Protein AF-A0A150T1Z5-F1 (afdb_monomer_lite)

Structure (mmCIF, N/CA/C/O backbone):
data_AF-A0A150T1Z5-F1
#
_entry.id   AF-A0A150T1Z5-F1
#
loop_
_atom_site.group_PDB
_atom_site.id
_atom_site.type_symbol
_atom_site.label_atom_id
_atom_site.label_alt_id
_atom_site.label_comp_id
_atom_site.label_asym_id
_atom_site.label_entity_id
_atom_site.label_seq_id
_atom_site.pdbx_PDB_ins_code
_atom_site.Cartn_x
_atom_site.Cartn_y
_atom_site.Cartn_z
_atom_site.occupancy
_atom_site.B_iso_or_equiv
_atom_site.auth_seq_id
_atom_site.auth_comp_id
_atom_site.auth_asym_id
_atom_site.auth_atom_id
_atom_site.pdbx_PDB_model_num
ATOM 1 N N . MET A 1 1 ? 6.664 6.626 -4.807 1.00 42.94 1 MET A N 1
ATOM 2 C CA . MET A 1 1 ? 7.853 7.493 -4.985 1.00 42.94 1 MET A CA 1
ATOM 3 C C . MET A 1 1 ? 8.110 7.533 -6.482 1.00 42.94 1 MET A C 1
ATOM 5 O O . MET A 1 1 ? 8.150 6.440 -7.039 1.00 42.94 1 MET A O 1
ATOM 9 N N . PRO A 1 2 ? 8.281 8.699 -7.134 1.00 40.62 2 PRO A N 1
ATOM 10 C CA . PRO A 1 2 ? 9.178 8.746 -8.289 1.00 40.62 2 PRO A CA 1
ATOM 11 C C . PRO A 1 2 ? 10.494 8.110 -7.832 1.00 40.62 2 PRO A C 1
ATOM 13 O O . PRO A 1 2 ? 10.881 8.300 -6.674 1.00 40.62 2 PRO A O 1
ATOM 16 N N . LEU A 1 3 ? 11.113 7.268 -8.652 1.00 46.28 3 LEU A N 1
ATOM 17 C CA . LEU A 1 3 ? 12.414 6.708 -8.298 1.00 46.28 3 LEU A CA 1
ATOM 18 C C . LEU A 1 3 ? 13.349 7.881 -7.953 1.00 46.28 3 LEU A C 1
ATOM 20 O O . LEU A 1 3 ? 13.307 8.910 -8.623 1.00 46.28 3 LEU A O 1
ATOM 24 N N . ASP A 1 4 ? 14.148 7.767 -6.887 1.00 48.22 4 ASP A N 1
ATOM 25 C CA . ASP A 1 4 ? 15.326 8.631 -6.763 1.00 48.22 4 ASP A CA 1
ATOM 26 C C . ASP A 1 4 ? 16.147 8.353 -8.035 1.00 48.22 4 ASP A C 1
ATOM 28 O O . ASP A 1 4 ? 16.758 7.284 -8.126 1.00 48.22 4 ASP A O 1
ATOM 32 N N . GLY A 1 5 ? 16.060 9.243 -9.033 1.00 47.38 5 GLY A N 1
ATOM 33 C CA . GLY A 1 5 ? 16.390 8.940 -10.436 1.00 47.38 5 GLY A CA 1
ATOM 34 C C . GLY A 1 5 ? 17.788 8.354 -10.635 1.00 47.38 5 GLY A C 1
ATOM 35 O O . GLY A 1 5 ? 17.981 7.449 -11.437 1.00 47.38 5 GLY A O 1
ATOM 36 N N . ASP A 1 6 ? 18.750 8.754 -9.801 1.00 55.50 6 ASP A N 1
ATOM 37 C CA . ASP A 1 6 ? 20.129 8.264 -9.896 1.00 55.50 6 ASP A CA 1
ATOM 38 C C . ASP A 1 6 ? 20.363 6.855 -9.326 1.00 55.50 6 ASP A C 1
ATOM 40 O O . ASP A 1 6 ? 21.369 6.223 -9.646 1.00 55.50 6 ASP A O 1
ATOM 44 N N . LYS A 1 7 ? 19.490 6.330 -8.454 1.00 58.00 7 LYS A N 1
ATOM 45 C CA . LYS A 1 7 ? 19.750 5.054 -7.750 1.00 58.00 7 LYS A CA 1
ATOM 46 C C . LYS A 1 7 ? 19.087 3.834 -8.378 1.00 58.00 7 LYS A C 1
ATOM 48 O O . LYS A 1 7 ? 19.459 2.717 -8.020 1.00 58.00 7 LYS A O 1
ATOM 53 N N . HIS A 1 8 ? 18.117 4.035 -9.268 1.00 69.06 8 HIS A N 1
ATOM 54 C CA . HIS A 1 8 ? 17.257 2.969 -9.797 1.00 69.06 8 HIS A CA 1
ATOM 55 C C . HIS A 1 8 ? 16.923 3.148 -11.287 1.00 69.06 8 HIS A C 1
ATOM 57 O O . HIS A 1 8 ? 15.876 2.690 -11.742 1.00 69.06 8 HIS A O 1
ATOM 63 N N . ALA A 1 9 ? 17.794 3.809 -12.054 1.00 70.25 9 ALA A N 1
ATOM 64 C CA . ALA A 1 9 ? 17.585 4.068 -13.482 1.00 70.25 9 ALA A CA 1
ATOM 65 C C . ALA A 1 9 ? 17.345 2.786 -14.316 1.00 70.25 9 ALA A C 1
ATOM 67 O O . ALA A 1 9 ? 16.666 2.813 -15.336 1.00 70.25 9 ALA A O 1
ATOM 68 N N . ASP A 1 10 ? 17.839 1.624 -13.874 1.00 78.25 10 ASP A N 1
ATOM 69 C CA . ASP A 1 10 ? 17.602 0.327 -14.526 1.00 78.25 10 ASP A CA 1
ATOM 70 C C . ASP A 1 10 ? 16.166 -0.217 -14.343 1.00 78.25 10 ASP A C 1
ATOM 72 O O . ASP A 1 10 ? 15.722 -1.129 -15.065 1.00 78.25 10 ASP A O 1
ATOM 76 N N . GLU A 1 11 ? 15.433 0.339 -13.376 1.00 79.44 11 GLU A N 1
ATOM 77 C CA . GLU A 1 11 ? 14.029 0.047 -13.096 1.00 79.44 11 GLU A CA 1
ATOM 78 C C . GLU A 1 11 ? 13.080 0.996 -13.854 1.00 79.44 11 GLU A C 1
ATOM 80 O O . GLU A 1 11 ? 11.951 0.589 -14.131 1.00 79.44 11 GLU A O 1
ATOM 85 N N . GLU A 1 12 ? 13.518 2.200 -14.251 1.00 80.50 12 GLU A N 1
ATOM 86 C CA . GLU A 1 12 ? 12.678 3.217 -14.919 1.00 80.50 12 GLU A CA 1
ATOM 87 C C . GLU A 1 12 ? 11.911 2.686 -16.140 1.00 80.50 12 GLU A C 1
ATOM 89 O O . GLU A 1 12 ? 10.684 2.795 -16.137 1.00 80.50 12 GLU A O 1
ATOM 94 N N . PRO A 1 13 ? 12.538 1.995 -17.118 1.00 82.50 13 PRO A N 1
ATOM 95 C CA . PRO A 1 13 ? 11.814 1.507 -18.296 1.00 82.50 13 PRO A CA 1
ATOM 96 C C . PRO A 1 13 ? 10.705 0.505 -17.951 1.00 82.50 13 PRO A C 1
ATOM 98 O O . PRO A 1 13 ? 9.706 0.372 -18.656 1.00 82.50 13 PRO A O 1
ATOM 101 N N . VAL A 1 14 ? 10.888 -0.241 -16.860 1.00 82.81 14 VAL A N 1
ATOM 102 C CA . VAL A 1 14 ? 9.906 -1.222 -16.384 1.00 82.81 14 VAL A CA 1
ATOM 103 C C . VAL A 1 14 ? 8.773 -0.506 -15.681 1.00 82.81 14 VAL A C 1
ATOM 105 O O . VAL A 1 14 ? 7.618 -0.848 -15.906 1.00 82.81 14 VAL A O 1
ATOM 108 N N . VAL A 1 15 ? 9.100 0.473 -14.837 1.00 83.88 15 VAL A N 1
ATOM 109 C CA . VAL A 1 15 ? 8.098 1.270 -14.134 1.00 83.88 15 VAL A CA 1
ATOM 110 C C . VAL A 1 15 ? 7.231 2.010 -15.140 1.00 83.88 15 VAL A C 1
ATOM 112 O O . VAL A 1 15 ? 6.019 1.891 -15.048 1.00 83.88 15 VAL A O 1
ATOM 115 N N . GLU A 1 16 ? 7.814 2.685 -16.129 1.00 85.25 16 GLU A N 1
ATOM 116 C CA . GLU A 1 16 ? 7.056 3.388 -17.169 1.00 85.25 16 GLU A CA 1
ATOM 117 C C . GLU A 1 16 ? 6.174 2.438 -17.983 1.00 85.25 16 GLU A C 1
ATOM 119 O O . GLU A 1 16 ? 4.966 2.659 -18.089 1.00 85.25 16 GLU A O 1
ATOM 124 N N . SER A 1 17 ? 6.739 1.338 -18.500 1.00 86.25 17 SER A N 1
ATOM 125 C CA . SER A 1 17 ? 5.969 0.386 -19.310 1.00 86.25 17 SER A CA 1
ATOM 126 C C . SER A 1 17 ? 4.827 -0.262 -18.530 1.00 86.25 17 SER A C 1
ATOM 128 O O . SER A 1 17 ? 3.742 -0.452 -19.077 1.00 86.25 17 SER A O 1
ATOM 130 N N . GLU A 1 18 ? 5.054 -0.642 -17.274 1.00 86.94 18 GLU A N 1
ATOM 131 C CA . GLU A 1 18 ? 4.030 -1.306 -16.469 1.00 86.94 18 GLU A CA 1
ATOM 132 C C . GLU A 1 18 ? 3.032 -0.306 -15.876 1.00 86.94 18 GLU A C 1
ATOM 134 O O . GLU A 1 18 ? 1.880 -0.675 -15.672 1.00 86.94 18 GLU A O 1
ATOM 139 N N . ARG A 1 19 ? 3.423 0.959 -15.676 1.00 83.62 19 ARG A N 1
ATOM 140 C CA . ARG A 1 19 ? 2.508 2.040 -15.290 1.00 83.62 19 ARG A CA 1
ATOM 141 C C . ARG A 1 19 ? 1.543 2.389 -16.416 1.00 83.62 19 ARG A C 1
ATOM 143 O O . ARG A 1 19 ? 0.363 2.555 -16.137 1.00 83.62 19 ARG A O 1
ATOM 150 N N . ALA A 1 20 ? 2.019 2.437 -17.662 1.00 84.12 20 ALA A N 1
ATOM 151 C CA . ALA A 1 20 ? 1.156 2.629 -18.828 1.00 84.12 20 ALA A CA 1
ATOM 152 C C . ALA A 1 20 ? 0.100 1.516 -18.923 1.00 84.12 20 ALA A C 1
ATOM 154 O O . ALA A 1 20 ? -1.088 1.801 -19.000 1.00 84.12 20 ALA A O 1
ATOM 155 N N . LYS A 1 21 ? 0.521 0.250 -18.788 1.00 85.19 21 LYS A N 1
ATOM 156 C CA . LYS A 1 21 ? -0.402 -0.899 -18.773 1.00 85.19 21 LYS A CA 1
ATOM 157 C C . LYS A 1 21 ? -1.356 -0.877 -17.583 1.00 85.19 21 LYS A C 1
ATOM 159 O O . LYS A 1 21 ? -2.514 -1.225 -17.731 1.00 85.19 21 LYS A O 1
ATOM 164 N N . ALA A 1 22 ? -0.882 -0.472 -16.404 1.00 82.31 22 ALA A N 1
ATOM 165 C CA . ALA A 1 22 ? -1.755 -0.319 -15.248 1.00 82.31 22 ALA A CA 1
ATOM 166 C C . ALA A 1 22 ? -2.835 0.744 -15.504 1.00 82.31 22 ALA A C 1
ATOM 168 O O . ALA A 1 22 ? -3.966 0.529 -15.101 1.00 82.31 22 ALA A O 1
ATOM 169 N N . GLY A 1 23 ? -2.520 1.833 -16.214 1.00 80.25 23 GLY A N 1
ATOM 170 C CA . GLY A 1 23 ? -3.505 2.852 -16.600 1.00 80.25 23 GLY A CA 1
ATOM 171 C C . GLY A 1 23 ? -4.552 2.362 -17.610 1.00 80.25 23 GLY A C 1
ATOM 172 O O . GLY A 1 23 ? -5.650 2.901 -17.662 1.00 80.25 23 GLY A O 1
ATOM 173 N N . GLU A 1 24 ? -4.250 1.322 -18.392 1.00 82.19 24 GLU A N 1
ATOM 174 C CA . GLU A 1 24 ? -5.242 0.647 -19.246 1.00 82.19 24 GLU A CA 1
ATOM 175 C C . GLU A 1 24 ? -6.174 -0.280 -18.442 1.00 82.19 24 GLU A C 1
ATOM 177 O O . GLU A 1 24 ? -7.262 -0.617 -18.903 1.00 82.19 24 GLU A O 1
ATOM 182 N N . GLU A 1 25 ? -5.744 -0.705 -17.250 1.00 79.62 25 GLU A N 1
ATOM 183 C CA . GLU A 1 25 ? -6.448 -1.648 -16.370 1.00 79.62 25 GLU A CA 1
ATOM 184 C C . GLU A 1 25 ? -7.195 -0.954 -15.212 1.00 79.62 25 GLU A C 1
ATOM 186 O O . GLU A 1 25 ? -7.931 -1.617 -14.483 1.00 79.62 25 GLU A O 1
ATOM 191 N N . THR A 1 26 ? -7.012 0.358 -15.028 1.00 77.00 26 THR A N 1
ATOM 192 C CA . THR A 1 26 ? -7.753 1.165 -14.047 1.00 77.00 26 THR A CA 1
ATOM 193 C C . THR A 1 26 ? -9.176 1.454 -14.523 1.00 77.00 26 THR A C 1
ATOM 195 O O . THR A 1 26 ? -9.399 1.785 -15.688 1.00 77.00 26 THR A O 1
ATOM 198 N N . GLU A 1 27 ? -10.136 1.389 -13.606 1.00 72.56 27 GLU A N 1
ATOM 199 C CA . GLU A 1 27 ? -11.519 1.821 -13.817 1.00 72.56 27 GLU A CA 1
ATOM 200 C C . GLU A 1 27 ? -11.639 3.358 -13.884 1.00 72.56 27 GLU A C 1
ATOM 202 O O . GLU A 1 27 ? -12.502 3.882 -14.592 1.00 72.56 27 GLU A O 1
ATOM 207 N N . PHE A 1 28 ? -10.764 4.091 -13.189 1.00 66.25 28 PHE A N 1
ATOM 208 C CA . PHE A 1 28 ? -10.719 5.554 -13.160 1.00 66.25 28 PHE A CA 1
ATOM 209 C C . PHE A 1 28 ? -9.590 6.084 -14.059 1.00 66.25 28 PHE A C 1
ATOM 211 O O . PHE A 1 28 ? -8.415 6.009 -13.710 1.00 66.25 28 PHE A O 1
ATOM 218 N N . SER A 1 29 ? -9.944 6.656 -15.218 1.00 56.97 29 SER A N 1
ATOM 219 C CA . SER A 1 29 ? -8.982 7.078 -16.257 1.00 56.97 29 SER A CA 1
ATOM 220 C C . SER A 1 29 ? -8.239 8.387 -15.983 1.00 56.97 29 SER A C 1
ATOM 222 O O . SER A 1 29 ? -7.321 8.736 -16.723 1.00 56.97 29 SER A O 1
ATOM 224 N N . ASP A 1 30 ? -8.660 9.148 -14.973 1.00 60.88 30 ASP A N 1
ATOM 225 C CA . ASP A 1 30 ? -8.254 10.552 -14.830 1.00 60.88 30 ASP A CA 1
ATOM 226 C C . ASP A 1 30 ? -6.977 10.742 -13.993 1.00 60.88 30 ASP A C 1
ATOM 228 O O . ASP A 1 30 ? -6.483 11.865 -13.866 1.00 60.88 30 ASP A O 1
ATOM 232 N N . SER A 1 31 ? -6.416 9.669 -13.424 1.00 62.00 31 SER A N 1
ATOM 233 C CA . SER A 1 31 ? -5.225 9.727 -12.573 1.00 62.00 31 SER A CA 1
ATOM 234 C C . SER A 1 31 ? -4.144 8.737 -13.013 1.00 62.00 31 SER A C 1
ATOM 236 O O . SER A 1 31 ? -4.407 7.638 -13.495 1.00 62.00 31 SER A O 1
ATOM 238 N N . GLU A 1 32 ? -2.876 9.121 -12.837 1.00 71.81 32 GLU A N 1
ATOM 239 C CA . GLU A 1 32 ? -1.785 8.172 -13.035 1.00 71.81 32 GLU A CA 1
ATOM 240 C C . GLU A 1 32 ? -1.798 7.110 -11.918 1.00 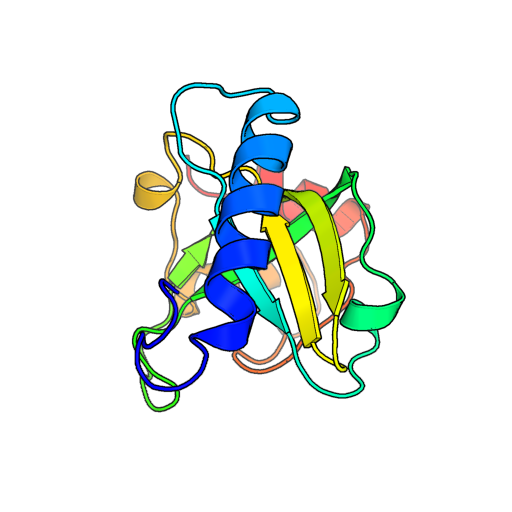71.81 32 GLU A C 1
ATOM 242 O O . GLU A 1 32 ? -1.829 7.481 -10.736 1.00 71.81 32 GLU A O 1
ATOM 247 N N . PRO A 1 33 ? -1.633 5.811 -12.237 1.00 80.38 33 PRO A N 1
ATOM 248 C CA . PRO A 1 33 ? -1.562 4.765 -11.226 1.00 80.38 33 PRO A CA 1
ATOM 249 C C . PRO A 1 33 ? -0.483 5.049 -10.179 1.00 80.38 33 PRO A C 1
ATOM 251 O O . PRO A 1 33 ? 0.647 5.467 -10.493 1.00 80.38 33 PRO A O 1
ATOM 254 N N . GLY A 1 34 ? -0.827 4.792 -8.920 1.00 82.50 34 GLY A N 1
ATOM 2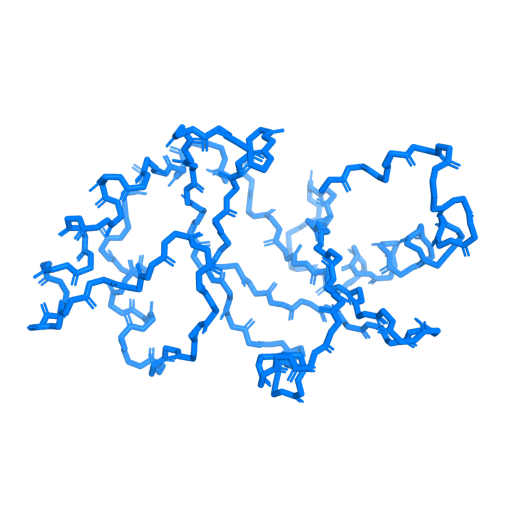55 C CA . GLY A 1 34 ? 0.095 4.850 -7.800 1.00 82.50 34 GLY A CA 1
ATOM 256 C C . GLY A 1 34 ? 1.141 3.744 -7.904 1.00 82.50 34 GLY A C 1
ATOM 257 O O . GLY A 1 34 ? 0.852 2.633 -8.331 1.00 82.50 34 GLY A O 1
ATOM 258 N N . TYR A 1 35 ? 2.374 4.035 -7.489 1.00 84.88 35 TYR A N 1
ATOM 259 C CA . TYR A 1 35 ? 3.498 3.103 -7.601 1.00 84.88 35 TYR A CA 1
ATOM 260 C C . TYR A 1 35 ? 4.166 2.831 -6.248 1.00 84.88 35 TYR A C 1
ATOM 262 O O . TYR A 1 35 ? 4.558 3.757 -5.519 1.00 84.88 35 TYR A O 1
ATOM 270 N N . MET A 1 36 ? 4.351 1.544 -5.944 1.00 85.88 36 MET A N 1
ATOM 271 C CA . MET A 1 36 ? 5.088 1.045 -4.786 1.00 85.88 36 MET A CA 1
ATOM 272 C C . MET A 1 36 ? 6.209 0.093 -5.212 1.00 85.88 36 MET A C 1
ATOM 274 O O . MET A 1 36 ? 5.992 -0.894 -5.913 1.00 85.88 36 MET A O 1
ATOM 278 N N . ARG A 1 37 ? 7.412 0.362 -4.699 1.00 87.38 37 ARG A N 1
ATOM 279 C CA . ARG A 1 37 ? 8.589 -0.498 -4.834 1.00 87.38 37 ARG A CA 1
ATOM 280 C C . ARG A 1 37 ? 8.777 -1.319 -3.563 1.00 87.38 37 ARG A C 1
ATOM 282 O O . ARG A 1 37 ? 8.932 -0.750 -2.482 1.00 87.38 37 ARG A O 1
ATOM 289 N N . PHE A 1 38 ? 8.814 -2.639 -3.689 1.00 84.56 38 PHE A N 1
ATOM 290 C CA . PHE A 1 38 ? 9.046 -3.567 -2.585 1.00 84.56 38 PHE A CA 1
ATOM 291 C C . PHE A 1 38 ? 10.297 -4.411 -2.818 1.00 84.56 38 PHE A C 1
ATOM 293 O O . PHE A 1 38 ? 10.491 -4.999 -3.877 1.00 84.56 38 PHE A O 1
ATOM 300 N N . THR A 1 39 ? 11.129 -4.525 -1.787 1.00 83.00 39 THR A N 1
ATOM 301 C CA . THR A 1 39 ? 12.324 -5.379 -1.778 1.00 83.00 39 THR A CA 1
ATOM 302 C C . THR A 1 39 ? 12.341 -6.261 -0.533 1.00 83.00 39 THR A C 1
ATOM 304 O O . THR A 1 39 ? 11.732 -5.925 0.483 1.00 83.00 39 THR A O 1
ATOM 307 N N . GLY A 1 40 ? 13.067 -7.378 -0.585 1.00 79.38 40 GLY A N 1
ATOM 308 C CA . GLY A 1 40 ? 13.222 -8.298 0.546 1.00 79.38 40 GLY A CA 1
ATOM 309 C C . GLY A 1 40 ? 12.242 -9.478 0.531 1.00 79.38 40 GLY A C 1
ATOM 310 O O . GLY A 1 40 ? 11.734 -9.882 -0.519 1.00 79.38 40 GLY A O 1
ATOM 311 N N . THR A 1 41 ? 12.020 -10.075 1.707 1.00 78.00 41 THR A N 1
ATOM 312 C CA . THR A 1 41 ? 11.375 -11.394 1.873 1.00 78.00 41 THR A CA 1
ATOM 313 C C . THR A 1 41 ? 9.989 -11.356 2.529 1.00 78.00 41 THR A C 1
ATOM 315 O O . THR A 1 41 ? 9.510 -12.392 2.984 1.00 78.00 41 THR A O 1
ATOM 318 N N . SER A 1 42 ? 9.330 -10.193 2.560 1.00 79.31 42 SER A N 1
ATOM 319 C CA . SER A 1 42 ? 8.002 -10.018 3.175 1.00 79.31 42 SER A CA 1
ATOM 320 C C . SER A 1 42 ? 6.960 -11.009 2.634 1.00 79.31 42 SER A C 1
ATOM 322 O O . SER A 1 42 ? 6.930 -11.274 1.432 1.00 79.31 42 SER A O 1
ATOM 324 N N . SER A 1 43 ? 6.078 -11.526 3.499 1.00 79.62 43 SER A N 1
ATOM 325 C CA . SER A 1 43 ? 4.968 -12.402 3.089 1.00 79.62 43 SER A CA 1
ATOM 326 C C . SER A 1 43 ? 4.022 -11.699 2.120 1.00 79.62 43 SER A C 1
ATOM 328 O O . SER A 1 43 ? 3.660 -12.291 1.112 1.00 79.62 43 SER A O 1
ATOM 330 N N . PHE A 1 44 ? 3.758 -10.409 2.346 1.00 83.00 44 PHE A N 1
ATOM 331 C CA . PHE A 1 44 ? 2.976 -9.552 1.451 1.00 83.00 44 PHE A CA 1
ATOM 332 C C . PHE A 1 44 ? 3.491 -9.576 0.012 1.00 83.00 44 PHE A C 1
ATOM 334 O O . PHE A 1 44 ? 2.718 -9.663 -0.931 1.00 83.00 44 PHE A O 1
ATOM 341 N N . ARG A 1 45 ? 4.817 -9.584 -0.170 1.00 81.50 45 ARG A N 1
ATOM 342 C CA . ARG A 1 45 ? 5.431 -9.684 -1.499 1.00 81.50 45 ARG A CA 1
ATOM 343 C C . ARG A 1 45 ? 5.042 -10.984 -2.208 1.00 81.50 45 ARG A C 1
ATOM 345 O O . ARG A 1 45 ? 5.003 -11.035 -3.429 1.00 81.50 45 ARG A O 1
ATOM 352 N N . ARG A 1 46 ? 4.815 -12.062 -1.460 1.00 82.12 46 ARG A N 1
ATOM 353 C CA . ARG A 1 46 ? 4.465 -13.373 -2.017 1.00 82.12 46 ARG A CA 1
ATOM 354 C C . ARG A 1 46 ? 2.966 -13.480 -2.275 1.00 82.12 46 ARG A C 1
ATOM 356 O O . ARG A 1 46 ? 2.608 -14.027 -3.311 1.00 82.12 46 ARG A O 1
ATOM 363 N N . SER A 1 47 ? 2.135 -12.946 -1.382 1.00 84.69 47 SER A N 1
ATOM 364 C CA . SER A 1 47 ? 0.677 -13.101 -1.427 1.00 84.69 47 SER A CA 1
ATOM 365 C C . SER A 1 47 ? -0.058 -12.044 -2.252 1.00 84.69 47 SER A C 1
ATOM 367 O O . SER A 1 47 ? -1.073 -12.390 -2.847 1.00 84.69 47 SER A O 1
ATOM 369 N N . ALA A 1 48 ? 0.452 -10.811 -2.348 1.00 87.50 48 ALA A N 1
ATOM 370 C CA . ALA A 1 48 ? -0.246 -9.722 -3.033 1.00 87.50 48 ALA A CA 1
ATOM 371 C C . ALA A 1 48 ? -0.447 -10.011 -4.530 1.00 87.50 48 ALA A C 1
ATOM 373 O O . ALA A 1 48 ? 0.524 -10.248 -5.266 1.00 87.50 48 ALA A O 1
ATOM 374 N N . LYS A 1 49 ? -1.697 -9.952 -4.987 1.00 90.56 49 LYS A N 1
ATOM 375 C CA . LYS A 1 49 ? -2.112 -10.216 -6.373 1.00 90.56 49 LYS A CA 1
ATOM 376 C C . LYS A 1 49 ? -3.063 -9.124 -6.886 1.00 90.56 49 LYS A C 1
ATOM 378 O O . LYS A 1 49 ? -3.739 -8.488 -6.079 1.00 90.56 49 LYS A O 1
ATOM 383 N N . PRO A 1 50 ? -3.124 -8.903 -8.212 1.00 90.81 50 PRO A N 1
ATOM 384 C CA . PRO A 1 50 ? -4.131 -8.029 -8.805 1.00 90.81 50 PRO A CA 1
ATOM 385 C C . PRO A 1 50 ? -5.542 -8.310 -8.265 1.00 90.81 50 PRO A C 1
ATOM 387 O O . PRO A 1 50 ? -5.918 -9.473 -8.099 1.00 90.81 50 PRO A O 1
ATOM 390 N N . GLY A 1 51 ? -6.288 -7.248 -7.969 1.00 88.06 51 GLY A N 1
ATOM 391 C CA . GLY A 1 51 ? -7.603 -7.274 -7.325 1.00 88.06 51 GLY A CA 1
ATOM 392 C C . GLY A 1 51 ? -7.577 -7.196 -5.793 1.00 88.06 51 GLY A C 1
ATOM 393 O O . GLY A 1 51 ? -8.604 -6.881 -5.194 1.00 88.06 51 GLY A O 1
ATOM 394 N N . ASP A 1 52 ? -6.435 -7.435 -5.138 1.00 89.88 52 ASP A N 1
ATOM 395 C CA . ASP A 1 52 ? -6.324 -7.234 -3.689 1.00 89.88 52 ASP A CA 1
ATOM 396 C C . ASP A 1 52 ? -6.399 -5.740 -3.343 1.00 89.88 52 ASP A C 1
ATOM 398 O O . ASP A 1 52 ? -5.815 -4.900 -4.023 1.00 89.88 52 ASP A O 1
ATOM 402 N N . LEU A 1 53 ? -7.050 -5.400 -2.234 1.00 89.69 53 LEU A N 1
ATOM 403 C CA . LEU A 1 53 ? -7.066 -4.039 -1.700 1.00 89.69 53 LEU A CA 1
ATOM 404 C C . LEU A 1 53 ? -5.865 -3.806 -0.769 1.00 89.69 53 LEU A C 1
ATOM 406 O O . LEU A 1 53 ? -5.556 -4.626 0.099 1.00 89.69 53 LEU A O 1
ATOM 410 N N . ILE A 1 54 ? -5.208 -2.655 -0.909 1.00 89.44 54 ILE A N 1
ATOM 411 C CA . ILE A 1 54 ? -4.012 -2.279 -0.152 1.00 89.44 54 ILE A CA 1
ATOM 412 C C . ILE A 1 54 ? -4.262 -0.984 0.617 1.00 89.44 54 ILE A C 1
ATOM 414 O O . ILE A 1 54 ? -4.705 0.014 0.063 1.00 89.44 54 ILE A O 1
ATOM 418 N N . VAL A 1 55 ? -3.886 -0.974 1.897 1.00 90.31 55 VAL A N 1
ATOM 419 C CA . VAL A 1 55 ? -3.772 0.256 2.693 1.00 90.31 55 VAL A CA 1
ATOM 420 C C . VAL A 1 55 ? -2.313 0.696 2.707 1.00 90.31 55 VAL A C 1
ATOM 422 O O . VAL A 1 55 ? -1.462 0.055 3.332 1.00 90.31 55 VAL A O 1
ATOM 425 N N . ALA A 1 56 ? -2.013 1.793 2.015 1.00 89.12 56 ALA A N 1
ATOM 426 C CA . ALA A 1 56 ? -0.658 2.316 1.904 1.00 89.12 56 ALA A CA 1
ATOM 427 C C . ALA A 1 56 ? -0.364 3.365 2.985 1.00 89.12 56 ALA A C 1
ATOM 429 O O . ALA A 1 56 ? -1.115 4.320 3.180 1.00 89.12 56 ALA A O 1
ATOM 430 N N . VAL A 1 57 ? 0.782 3.217 3.656 1.00 90.00 57 VAL A N 1
ATOM 431 C CA . VAL A 1 57 ? 1.308 4.207 4.604 1.00 90.00 57 VAL A CA 1
ATOM 432 C C . VAL A 1 57 ? 2.449 4.966 3.942 1.00 90.00 57 VAL A C 1
ATOM 434 O O . VAL A 1 57 ? 3.517 4.409 3.680 1.00 90.00 57 VAL A O 1
ATOM 437 N N . TRP A 1 58 ? 2.247 6.256 3.703 1.00 86.69 58 TRP A N 1
ATOM 438 C CA . TRP A 1 58 ? 3.240 7.135 3.110 1.00 86.69 58 TRP A CA 1
ATOM 439 C C . TRP A 1 58 ? 3.988 7.948 4.157 1.00 86.69 58 TRP A C 1
ATOM 441 O O . TRP A 1 58 ? 3.416 8.479 5.110 1.00 86.69 58 TRP A O 1
ATOM 451 N N . ARG A 1 59 ? 5.300 8.064 3.955 1.00 87.31 59 ARG A N 1
ATOM 452 C CA . ARG A 1 59 ? 6.196 8.899 4.756 1.00 87.31 59 ARG A CA 1
ATOM 453 C C . ARG A 1 59 ? 7.071 9.715 3.808 1.00 87.31 59 ARG A C 1
ATOM 455 O O . ARG A 1 59 ? 7.632 9.106 2.898 1.00 87.31 59 ARG A O 1
ATOM 462 N N . PRO A 1 60 ? 7.276 11.022 4.057 1.00 81.19 60 PRO A N 1
ATOM 463 C CA . PRO A 1 60 ? 8.159 11.848 3.230 1.00 81.19 60 PRO A CA 1
ATOM 464 C C . PRO A 1 60 ? 9.581 11.291 3.131 1.00 81.19 60 PRO A C 1
ATOM 466 O O . PRO A 1 60 ? 10.245 11.423 2.113 1.00 81.19 60 PRO A O 1
ATOM 469 N N . ASN A 1 61 ? 10.067 10.671 4.209 1.00 81.25 61 ASN A N 1
ATOM 470 C CA . ASN A 1 61 ? 11.334 9.956 4.229 1.00 81.25 61 ASN A CA 1
ATOM 471 C C . ASN A 1 61 ? 11.330 8.879 5.326 1.00 81.25 61 ASN A C 1
ATOM 473 O O . ASN A 1 61 ? 10.456 8.842 6.197 1.00 81.25 61 ASN A O 1
ATOM 477 N N . ALA A 1 62 ? 12.339 8.004 5.324 1.00 74.12 62 ALA A N 1
ATOM 478 C CA . ALA A 1 62 ? 12.419 6.875 6.254 1.00 74.12 62 ALA A CA 1
ATOM 479 C C . ALA A 1 62 ? 12.487 7.275 7.746 1.00 74.12 62 ALA A C 1
ATOM 481 O O . ALA A 1 62 ? 12.119 6.461 8.605 1.00 74.12 62 ALA A O 1
ATOM 482 N N . LYS A 1 63 ? 12.936 8.503 8.048 1.00 76.56 63 LYS A N 1
ATOM 483 C CA . LYS A 1 63 ? 13.084 9.063 9.403 1.00 76.56 63 LYS A CA 1
ATOM 484 C C . LYS A 1 63 ? 11.893 9.933 9.828 1.00 76.56 63 LYS A C 1
ATOM 486 O O . LYS A 1 63 ? 11.799 10.275 11.003 1.00 76.56 63 LYS A O 1
ATOM 491 N N . ALA A 1 64 ? 10.986 10.271 8.913 1.00 78.75 64 ALA A N 1
ATOM 492 C CA . ALA A 1 64 ? 9.854 11.137 9.196 1.00 78.75 64 ALA A CA 1
ATOM 493 C C . ALA A 1 64 ? 8.900 10.474 10.198 1.00 78.75 64 ALA A C 1
ATOM 495 O O . ALA A 1 64 ? 8.501 9.316 10.035 1.00 78.75 64 ALA A O 1
ATOM 496 N N . SER A 1 65 ? 8.535 11.232 11.233 1.00 76.38 65 SER A N 1
ATOM 497 C CA . SER A 1 65 ? 7.499 10.860 12.201 1.00 76.38 65 SER A CA 1
ATOM 498 C C . SER A 1 65 ? 6.094 11.086 11.648 1.00 76.38 65 SER A C 1
ATOM 500 O O . SER A 1 65 ? 5.161 10.384 12.030 1.00 76.38 65 SER A O 1
ATOM 502 N N . ARG A 1 66 ? 5.946 12.052 10.733 1.00 85.81 66 ARG A N 1
ATOM 503 C CA . ARG A 1 66 ? 4.696 12.318 10.025 1.00 85.81 66 ARG A CA 1
ATOM 504 C C . ARG A 1 66 ? 4.495 11.269 8.943 1.00 85.81 66 ARG A C 1
ATOM 506 O O . ARG A 1 66 ? 5.375 11.051 8.109 1.00 85.81 66 ARG A O 1
ATOM 513 N N . ALA A 1 67 ? 3.334 10.636 8.987 1.00 90.75 67 ALA A N 1
ATOM 514 C CA . ALA A 1 67 ? 2.916 9.646 8.021 1.00 90.75 67 ALA A CA 1
ATOM 515 C C . ALA A 1 67 ? 1.440 9.826 7.704 1.00 90.75 67 ALA A C 1
ATOM 517 O O . ALA A 1 67 ? 0.641 10.134 8.596 1.00 90.75 67 ALA A O 1
ATOM 518 N N . HIS A 1 68 ? 1.123 9.606 6.440 1.00 92.19 68 HIS A N 1
ATOM 519 C CA . HIS A 1 68 ? -0.224 9.634 5.908 1.00 92.19 68 HIS A CA 1
ATOM 520 C C . HIS A 1 68 ? -0.623 8.220 5.520 1.00 92.19 68 HIS A C 1
ATOM 522 O O . HIS A 1 68 ? 0.223 7.409 5.145 1.00 92.19 68 HIS A O 1
ATOM 528 N N . VAL A 1 69 ? -1.900 7.918 5.658 1.00 92.62 69 VAL A N 1
ATOM 529 C CA . VAL A 1 69 ? -2.482 6.646 5.271 1.00 92.62 69 VAL A CA 1
ATOM 530 C C . VAL A 1 69 ? -3.568 6.948 4.260 1.00 92.62 69 VAL A C 1
ATOM 532 O O . VAL A 1 69 ? -4.424 7.799 4.513 1.00 92.62 69 VAL A O 1
ATOM 535 N N . PHE A 1 70 ? -3.493 6.277 3.121 1.00 90.75 70 PHE A N 1
ATOM 536 C CA . PHE A 1 70 ? -4.501 6.364 2.074 1.00 90.75 70 PHE A CA 1
ATOM 537 C C . PHE A 1 70 ? -5.578 5.308 2.298 1.00 90.75 70 PHE A C 1
ATOM 539 O O . PHE A 1 70 ? -5.326 4.291 2.958 1.00 90.75 70 PHE A O 1
ATOM 546 N N . ALA A 1 71 ? -6.772 5.573 1.773 1.00 89.94 71 ALA A N 1
ATOM 547 C CA . ALA A 1 71 ? -7.866 4.615 1.797 1.00 89.94 71 ALA A CA 1
ATOM 548 C C . ALA A 1 71 ? -7.463 3.301 1.095 1.00 89.94 71 ALA A C 1
ATOM 550 O O . ALA A 1 71 ? -6.472 3.274 0.365 1.00 89.94 71 ALA A O 1
ATOM 551 N N . PRO A 1 72 ? -8.189 2.191 1.322 1.00 90.81 72 PRO A N 1
ATOM 552 C CA . PRO A 1 72 ? -7.932 0.942 0.613 1.00 90.81 72 PRO A CA 1
ATOM 553 C C . PRO A 1 72 ? -8.021 1.110 -0.915 1.00 90.81 72 PRO A C 1
ATOM 555 O O . PRO A 1 72 ? -9.101 1.355 -1.452 1.00 90.81 72 PRO A O 1
ATOM 558 N N . GLU A 1 73 ? -6.892 0.937 -1.599 1.00 88.56 73 GLU A N 1
ATOM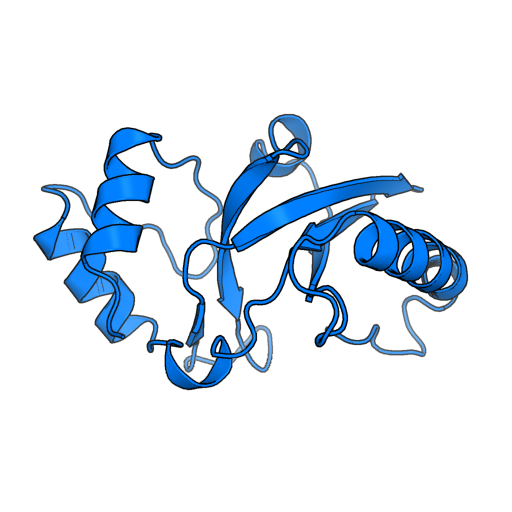 559 C CA . GLU A 1 73 ? -6.726 1.086 -3.053 1.00 88.56 73 GLU A CA 1
ATOM 560 C C . GLU A 1 73 ? -6.533 -0.293 -3.700 1.00 88.56 73 GLU A C 1
ATOM 562 O O . GLU A 1 73 ? -5.777 -1.108 -3.156 1.00 88.56 73 GLU A O 1
ATOM 567 N N . PRO A 1 74 ? -7.181 -0.599 -4.835 1.00 90.12 74 PRO A N 1
ATOM 568 C CA . PRO A 1 74 ? -7.000 -1.884 -5.487 1.00 90.12 74 PRO A CA 1
ATOM 569 C C . PRO A 1 74 ? -5.620 -1.964 -6.139 1.00 90.12 74 PRO A C 1
ATOM 571 O O . PRO A 1 74 ? -5.135 -1.033 -6.790 1.00 90.12 74 PRO A O 1
ATOM 574 N N . LEU A 1 75 ? -4.972 -3.110 -5.954 1.00 90.06 75 LEU A N 1
ATOM 575 C CA . LEU A 1 75 ? -3.786 -3.486 -6.692 1.00 90.06 75 LEU A CA 1
ATOM 576 C C . LEU A 1 75 ? -4.217 -3.861 -8.102 1.00 90.06 75 LEU A C 1
ATOM 578 O O . LEU A 1 75 ? -4.884 -4.870 -8.306 1.00 90.06 75 LEU A O 1
ATOM 582 N N . VAL A 1 76 ? -3.801 -3.071 -9.075 1.00 91.19 76 VAL A N 1
ATOM 583 C CA . VAL A 1 76 ? -4.136 -3.305 -10.478 1.00 91.19 76 VAL A CA 1
ATOM 584 C C . VAL A 1 76 ? -3.105 -4.239 -11.085 1.00 91.19 76 VAL A C 1
ATOM 586 O O . VAL A 1 76 ? -3.434 -5.243 -11.707 1.00 91.19 76 VAL A O 1
ATOM 589 N N . ARG A 1 77 ? -1.822 -3.967 -10.817 1.00 90.00 77 ARG A N 1
ATOM 590 C CA . ARG A 1 77 ? -0.740 -4.665 -11.501 1.00 90.00 77 ARG A CA 1
ATOM 591 C C . ARG A 1 77 ? 0.448 -4.960 -10.604 1.00 90.00 77 ARG A C 1
ATOM 593 O O . ARG A 1 77 ? 0.800 -4.198 -9.703 1.00 90.00 77 ARG A O 1
ATOM 600 N N . ARG A 1 78 ? 1.107 -6.083 -10.889 1.00 91.38 78 ARG A N 1
ATOM 601 C CA . ARG A 1 78 ? 2.316 -6.543 -10.203 1.00 91.38 78 ARG A CA 1
ATOM 602 C C . ARG A 1 78 ? 3.365 -6.991 -11.212 1.00 91.38 78 ARG A C 1
ATOM 604 O O . ARG A 1 78 ? 3.072 -7.775 -12.112 1.00 91.38 78 ARG A O 1
ATOM 611 N N . LYS A 1 79 ? 4.615 -6.578 -10.997 1.00 90.31 79 LYS A N 1
ATOM 612 C CA . LYS A 1 79 ? 5.773 -7.049 -11.760 1.00 90.31 79 LYS A CA 1
ATOM 613 C C . LYS A 1 79 ? 6.945 -7.371 -10.845 1.00 90.31 79 LYS A C 1
ATOM 615 O O . LYS A 1 79 ? 7.367 -6.540 -10.053 1.00 90.31 79 LYS A O 1
ATOM 620 N N . ASP A 1 80 ? 7.508 -8.564 -10.992 1.00 89.50 80 ASP A N 1
ATOM 621 C CA . ASP A 1 80 ? 8.751 -8.961 -10.332 1.00 89.50 80 ASP A CA 1
ATOM 622 C C . ASP A 1 80 ? 9.932 -8.849 -11.316 1.00 89.50 80 ASP A C 1
ATOM 624 O O . ASP A 1 80 ? 9.872 -9.399 -12.420 1.00 89.50 80 ASP A O 1
ATOM 628 N N . LYS A 1 81 ? 11.009 -8.146 -10.936 1.00 86.69 81 LYS A N 1
ATOM 629 C CA . LYS A 1 81 ? 12.263 -8.042 -11.709 1.00 86.69 81 LYS A CA 1
ATOM 630 C C . LYS A 1 81 ? 13.457 -7.903 -10.763 1.00 86.69 81 LYS A C 1
ATOM 632 O O . LYS A 1 81 ? 13.406 -7.123 -9.824 1.00 86.69 81 LYS A O 1
ATOM 637 N N . ASN A 1 82 ? 14.534 -8.656 -10.997 1.00 85.69 82 ASN A N 1
ATOM 638 C CA . ASN A 1 82 ? 15.804 -8.544 -10.255 1.00 85.69 82 ASN A CA 1
ATOM 639 C C . ASN A 1 82 ? 15.661 -8.556 -8.714 1.00 85.69 82 ASN A C 1
ATOM 641 O O . ASN A 1 82 ? 16.376 -7.860 -8.000 1.00 85.69 82 ASN A O 1
ATOM 645 N N . GLY A 1 83 ? 14.717 -9.340 -8.178 1.00 83.75 83 GLY A N 1
ATOM 646 C CA . GLY A 1 83 ? 14.465 -9.409 -6.730 1.00 83.75 83 GLY A CA 1
ATOM 647 C C . GLY A 1 83 ? 13.649 -8.242 -6.153 1.00 83.75 83 GLY A C 1
ATOM 648 O O . GLY A 1 83 ? 13.405 -8.217 -4.943 1.00 83.75 83 GLY A O 1
ATOM 649 N N . VAL A 1 84 ? 13.189 -7.328 -7.006 1.00 88.00 84 VAL A N 1
ATOM 650 C CA . VAL A 1 84 ? 12.289 -6.213 -6.702 1.00 88.00 84 VAL A CA 1
ATOM 651 C C . VAL A 1 84 ? 10.878 -6.566 -7.167 1.00 88.00 84 VAL A C 1
ATOM 653 O O . VAL A 1 84 ? 10.692 -7.187 -8.214 1.00 88.00 84 VAL A O 1
ATOM 656 N N . THR A 1 85 ? 9.880 -6.177 -6.379 1.00 89.81 85 THR A N 1
ATOM 657 C CA . THR A 1 85 ? 8.467 -6.236 -6.758 1.00 89.81 85 THR A CA 1
ATOM 658 C C . THR A 1 85 ? 7.943 -4.824 -6.933 1.00 89.81 85 THR A C 1
ATOM 660 O O . THR A 1 85 ? 7.972 -4.016 -6.004 1.00 89.81 85 THR A O 1
ATOM 663 N N . HIS A 1 86 ? 7.441 -4.554 -8.125 1.00 90.19 86 HIS A N 1
ATOM 664 C CA . HIS A 1 86 ? 6.763 -3.331 -8.508 1.00 90.19 86 HIS A CA 1
ATOM 665 C C . HIS A 1 86 ? 5.262 -3.580 -8.417 1.00 90.19 86 HIS A C 1
ATOM 667 O O . HIS A 1 86 ? 4.747 -4.526 -9.018 1.00 90.19 86 HIS A O 1
ATOM 673 N N . LEU A 1 87 ? 4.579 -2.758 -7.632 1.00 90.69 87 LEU A N 1
ATOM 674 C CA . LEU A 1 87 ? 3.138 -2.814 -7.433 1.00 90.69 87 LEU A CA 1
ATOM 675 C C . LEU A 1 87 ? 2.531 -1.502 -7.918 1.00 90.69 87 LEU A C 1
ATOM 677 O O . LEU A 1 87 ? 3.032 -0.427 -7.574 1.00 90.69 87 LEU A O 1
ATOM 681 N N . PHE A 1 88 ? 1.460 -1.613 -8.691 1.00 90.12 88 PHE A N 1
ATOM 682 C CA . PHE A 1 88 ? 0.726 -0.488 -9.249 1.00 90.12 88 PHE A CA 1
ATOM 683 C C . PHE A 1 88 ? -0.700 -0.529 -8.724 1.00 90.12 88 PHE A C 1
ATOM 685 O O . PHE A 1 88 ? -1.392 -1.534 -8.890 1.00 90.12 88 PHE A O 1
ATOM 692 N N . VAL A 1 89 ? -1.099 0.543 -8.054 1.00 89.44 89 VAL A N 1
ATOM 693 C CA . VAL A 1 89 ? -2.418 0.688 -7.440 1.00 89.44 89 VAL A CA 1
ATOM 694 C C . VAL A 1 89 ? -3.218 1.744 -8.170 1.00 89.44 89 VAL A C 1
ATOM 696 O O . VAL A 1 89 ? -2.662 2.717 -8.681 1.00 89.44 89 VAL A O 1
ATOM 699 N N . GLU A 1 90 ? -4.524 1.567 -8.181 1.00 87.06 90 GLU A N 1
ATOM 700 C CA . GLU A 1 90 ? -5.433 2.595 -8.650 1.00 87.06 90 GLU A CA 1
ATOM 701 C C . GLU A 1 90 ? -5.576 3.668 -7.573 1.00 87.06 90 GLU A C 1
ATOM 703 O O . GLU A 1 90 ? -6.055 3.409 -6.469 1.00 87.06 90 GLU A O 1
ATOM 708 N N . ALA A 1 91 ? -5.105 4.871 -7.881 1.00 79.06 91 ALA A N 1
ATOM 709 C CA . ALA A 1 91 ? -5.249 6.018 -7.002 1.00 79.06 91 ALA A CA 1
ATOM 710 C C . ALA A 1 91 ? -6.578 6.712 -7.321 1.00 79.06 91 ALA A C 1
ATOM 712 O O . ALA A 1 91 ? -6.712 7.309 -8.390 1.00 79.06 91 ALA A O 1
ATOM 713 N N . TYR A 1 92 ? -7.545 6.660 -6.403 1.00 77.44 92 TYR A N 1
ATOM 714 C CA . TYR A 1 92 ? -8.807 7.385 -6.576 1.00 77.44 92 TYR A CA 1
ATOM 715 C C . TYR A 1 92 ? -8.567 8.897 -6.728 1.00 77.44 92 TYR A C 1
ATOM 717 O O . TYR A 1 92 ? -7.601 9.446 -6.191 1.00 77.44 92 TYR A O 1
ATOM 725 N N . ALA A 1 93 ? -9.451 9.589 -7.449 1.00 75.31 93 ALA A N 1
ATOM 726 C CA . ALA A 1 93 ? -9.314 11.024 -7.712 1.00 75.31 93 ALA A CA 1
ATOM 727 C C . ALA A 1 93 ? -9.306 11.880 -6.426 1.00 75.31 93 ALA A C 1
ATOM 729 O O . ALA A 1 93 ? -8.622 12.897 -6.359 1.00 75.31 93 ALA A O 1
ATOM 730 N N . ASP A 1 94 ? -10.014 11.432 -5.389 1.00 78.56 94 ASP A N 1
ATOM 731 C CA . ASP A 1 94 ? -10.150 12.065 -4.069 1.00 78.56 94 ASP A CA 1
ATOM 732 C C . ASP A 1 94 ? -9.096 11.591 -3.051 1.00 78.56 94 ASP A C 1
ATOM 734 O O . ASP A 1 94 ? -9.190 11.857 -1.849 1.00 78.56 94 ASP A O 1
ATOM 738 N N . ARG A 1 95 ? -8.066 10.869 -3.502 1.00 83.44 95 ARG A N 1
ATOM 739 C CA . ARG A 1 95 ? -7.056 10.246 -2.636 1.00 83.44 95 ARG A CA 1
ATOM 740 C C . ARG A 1 95 ? -6.395 11.215 -1.659 1.00 83.44 95 ARG A C 1
ATOM 742 O O . ARG A 1 95 ? -6.110 10.851 -0.518 1.00 83.44 95 ARG A O 1
ATOM 749 N N . GLU A 1 96 ? -6.079 12.425 -2.114 1.00 83.81 96 GLU A N 1
ATOM 750 C CA . GLU A 1 96 ? -5.415 13.424 -1.272 1.00 83.81 96 GLU A CA 1
ATOM 751 C C . GLU A 1 96 ? -6.364 14.049 -0.244 1.00 83.81 96 GLU A C 1
ATOM 753 O O . GLU A 1 96 ? -5.905 14.430 0.835 1.00 83.81 96 GLU A O 1
ATOM 758 N N . ASP A 1 97 ? -7.663 14.091 -0.541 1.00 84.38 97 ASP A N 1
ATOM 759 C CA . ASP A 1 97 ? -8.698 14.627 0.346 1.00 84.38 97 ASP A CA 1
ATOM 760 C C . ASP A 1 97 ? -9.104 13.602 1.414 1.00 84.38 97 ASP A C 1
ATOM 762 O O . ASP A 1 97 ? -9.319 13.950 2.576 1.00 84.38 97 ASP A O 1
ATOM 766 N N . THR A 1 98 ? -9.101 12.316 1.057 1.00 85.38 98 THR A N 1
ATOM 767 C CA . THR A 1 98 ? -9.450 11.200 1.955 1.00 85.38 98 THR A CA 1
ATOM 768 C C . THR A 1 98 ? -8.264 10.669 2.767 1.00 85.38 98 THR A C 1
ATOM 770 O O . THR A 1 98 ? -8.409 9.756 3.593 1.00 85.38 98 THR A O 1
ATOM 773 N N . ARG A 1 99 ? -7.055 11.218 2.578 1.00 91.44 99 ARG A N 1
ATOM 774 C CA . ARG A 1 99 ? -5.875 10.789 3.340 1.00 91.44 99 ARG A CA 1
ATOM 775 C C . ARG A 1 99 ? -6.007 11.181 4.809 1.00 91.44 99 ARG A C 1
ATOM 777 O O . ARG A 1 99 ? -6.353 12.306 5.158 1.00 91.44 99 ARG A O 1
ATOM 784 N N . ILE A 1 100 ? -5.590 10.280 5.689 1.00 94.00 100 ILE A N 1
ATOM 785 C CA . ILE A 1 100 ? -5.583 10.524 7.135 1.00 94.00 100 ILE A CA 1
ATOM 786 C C . ILE A 1 100 ? -4.175 10.436 7.702 1.00 94.00 100 ILE A C 1
ATOM 788 O O . ILE A 1 100 ? -3.289 9.788 7.145 1.00 94.00 100 ILE A O 1
ATOM 792 N N . SER A 1 101 ? -3.930 11.077 8.838 1.00 93.94 101 SER A N 1
ATOM 793 C CA . SER A 1 101 ? -2.685 10.879 9.576 1.00 93.94 101 SER A CA 1
ATOM 794 C C . SER A 1 101 ? -2.603 9.461 10.151 1.00 93.94 101 SER A C 1
ATOM 796 O O . SER A 1 101 ? -3.607 8.810 10.447 1.00 93.94 101 SER A O 1
ATOM 798 N N . TRP A 1 102 ? -1.387 8.991 10.421 1.00 93.25 102 TRP A N 1
ATOM 799 C CA . TRP A 1 102 ? -1.178 7.720 11.124 1.00 93.25 102 TRP A CA 1
ATOM 800 C C . TRP A 1 102 ? -1.896 7.640 12.484 1.00 93.25 102 TRP A C 1
ATOM 802 O O . TRP A 1 102 ? -2.366 6.575 12.896 1.00 93.25 102 TRP A O 1
ATOM 812 N N . THR A 1 103 ? -2.000 8.768 13.190 1.00 93.06 103 THR A N 1
ATOM 813 C CA . THR A 1 103 ? -2.724 8.853 14.465 1.00 93.06 103 THR A CA 1
ATOM 814 C C . THR A 1 103 ? -4.219 8.618 14.266 1.00 93.06 103 THR A C 1
ATOM 816 O O . THR A 1 103 ? -4.832 7.877 15.036 1.00 93.06 103 THR A O 1
ATOM 819 N N . GLU A 1 104 ? -4.808 9.209 13.229 1.00 94.62 104 GLU A N 1
ATOM 820 C CA . GLU A 1 104 ? -6.215 9.003 12.873 1.00 94.62 104 GLU A CA 1
ATOM 821 C C . GLU A 1 104 ? -6.471 7.577 12.407 1.00 94.62 104 GLU A C 1
ATOM 823 O O . GLU A 1 104 ? -7.411 6.955 12.899 1.00 94.62 104 GLU A O 1
ATOM 828 N N . PHE A 1 105 ? -5.588 7.012 11.580 1.00 94.12 105 PHE A N 1
ATOM 829 C CA . PHE A 1 105 ? -5.663 5.604 11.193 1.00 94.12 105 PHE A CA 1
ATOM 830 C C . PHE A 1 105 ? -5.604 4.681 12.414 1.00 94.12 105 PHE A C 1
ATOM 832 O O . PHE A 1 105 ? -6.421 3.778 12.560 1.00 94.12 105 PHE A O 1
ATOM 839 N N . SER A 1 106 ? -4.703 4.946 13.361 1.00 93.25 106 SER A N 1
ATOM 840 C CA . SER A 1 106 ? -4.612 4.168 14.603 1.00 93.25 106 SER A CA 1
ATOM 841 C C . SER A 1 106 ? -5.900 4.243 15.434 1.00 93.25 106 SER A C 1
ATOM 843 O O . SER A 1 106 ? -6.283 3.261 16.073 1.00 93.25 106 SER A O 1
ATOM 845 N N . ARG A 1 107 ? -6.583 5.396 15.438 1.00 93.38 107 ARG A N 1
ATOM 846 C CA . ARG A 1 107 ? -7.896 5.564 16.084 1.00 93.38 107 ARG A CA 1
ATOM 847 C C . ARG A 1 107 ? -9.008 4.864 15.306 1.00 93.38 107 ARG A C 1
ATOM 849 O O . ARG A 1 107 ? -9.901 4.299 15.927 1.00 93.38 107 ARG A O 1
ATOM 856 N N . LEU A 1 108 ? -8.981 4.909 13.977 1.00 93.75 108 LEU A N 1
ATOM 857 C CA . LEU A 1 108 ? -9.918 4.198 13.106 1.00 93.75 108 LEU A CA 1
ATOM 858 C C . LEU A 1 108 ? -9.801 2.681 13.311 1.00 93.75 108 LEU A C 1
ATOM 860 O O . LEU A 1 108 ? -10.792 2.018 13.602 1.00 93.75 108 LEU A O 1
ATOM 864 N N . TRP A 1 109 ? -8.577 2.155 13.307 1.00 93.31 109 TRP A N 1
ATOM 865 C CA . TRP A 1 109 ? -8.282 0.746 13.559 1.00 93.31 109 TRP A CA 1
ATOM 866 C C . TRP A 1 109 ? -8.842 0.253 14.893 1.00 93.31 109 TRP A C 1
ATOM 868 O O . TRP A 1 109 ? -9.480 -0.792 14.948 1.00 93.31 109 TRP A O 1
ATOM 878 N N . ARG A 1 110 ? -8.634 1.007 15.979 1.00 91.88 110 ARG A N 1
ATOM 879 C CA . ARG A 1 110 ? -9.137 0.640 17.318 1.00 91.88 110 ARG A CA 1
ATOM 880 C C . ARG A 1 110 ? -10.653 0.754 17.462 1.00 91.88 110 ARG A C 1
ATOM 882 O O . ARG A 1 110 ? -11.213 0.161 18.371 1.00 91.88 110 ARG A O 1
ATOM 889 N N . ARG A 1 111 ? -11.309 1.558 16.623 1.00 90.00 111 ARG A N 1
ATOM 890 C CA . ARG A 1 111 ? -12.778 1.622 16.569 1.00 90.00 111 ARG A CA 1
ATOM 891 C C . ARG A 1 111 ? -13.361 0.444 15.794 1.00 90.00 111 ARG A C 1
ATOM 893 O O . ARG A 1 111 ? -14.447 -0.011 16.116 1.00 90.00 111 ARG A O 1
ATOM 900 N N . THR A 1 112 ? -12.617 -0.035 14.804 1.00 88.38 112 THR A N 1
ATOM 901 C CA . THR A 1 112 ? -13.038 -1.112 13.903 1.00 88.38 112 THR A CA 1
ATOM 902 C C . THR A 1 112 ? -12.645 -2.495 14.435 1.00 88.38 112 THR A C 1
ATOM 904 O O . THR A 1 112 ? -13.268 -3.496 14.114 1.00 88.38 112 THR A O 1
ATOM 907 N N . THR A 1 113 ? -11.624 -2.565 15.294 1.00 87.50 113 THR A N 1
ATOM 908 C CA . THR A 1 113 ? -11.096 -3.814 15.859 1.00 87.50 113 THR A CA 1
ATOM 909 C C . THR A 1 113 ? -10.887 -3.715 17.361 1.00 87.50 113 THR A C 1
ATOM 911 O O . THR A 1 113 ? -10.574 -2.652 17.892 1.00 87.50 113 THR A O 1
ATOM 914 N N . SER A 1 114 ? -10.909 -4.862 18.038 1.00 81.88 114 SER A N 1
ATOM 915 C CA . SER A 1 114 ? -10.415 -5.010 19.414 1.00 81.88 114 SER A CA 1
ATOM 916 C C . SER A 1 114 ? -8.881 -5.125 19.505 1.00 81.88 114 SER A C 1
ATOM 918 O O . SER A 1 114 ? -8.323 -5.236 20.598 1.00 81.88 114 SER A O 1
ATOM 920 N N . GLY A 1 115 ? -8.179 -5.114 18.366 1.00 84.50 115 GLY A N 1
ATOM 921 C CA . GLY A 1 115 ? -6.743 -5.357 18.264 1.00 84.50 115 GLY A CA 1
ATOM 922 C C . GLY A 1 115 ? -5.884 -4.093 18.332 1.00 84.50 115 GLY A C 1
ATOM 923 O O . GLY A 1 115 ? -6.335 -2.961 18.144 1.00 84.50 115 GLY A O 1
ATOM 924 N N . ARG A 1 116 ? -4.578 -4.285 18.553 1.00 86.50 116 ARG A N 1
ATOM 925 C CA . ARG A 1 116 ? -3.600 -3.199 18.393 1.00 86.50 116 ARG A CA 1
ATOM 926 C C . ARG A 1 116 ? -3.396 -2.900 16.902 1.00 86.50 116 ARG A C 1
ATOM 928 O O . ARG A 1 116 ? -3.314 -3.850 16.125 1.00 86.50 116 ARG A O 1
ATOM 935 N N . PRO A 1 117 ? -3.264 -1.619 16.509 1.00 88.25 117 PRO A N 1
ATOM 936 C CA . PRO A 1 117 ? -2.941 -1.277 15.132 1.00 88.25 117 PRO A CA 1
ATOM 937 C C . PRO A 1 117 ? -1.582 -1.861 14.730 1.00 88.25 117 PRO A C 1
ATOM 939 O O . PRO A 1 117 ? -0.695 -1.991 15.588 1.00 88.25 117 PRO A O 1
ATOM 942 N N . PRO A 1 118 ? -1.393 -2.193 13.441 1.00 88.94 118 PRO A N 1
ATOM 943 C CA . PRO A 1 118 ? -0.085 -2.563 12.923 1.00 88.94 118 PRO A CA 1
ATOM 944 C C . PRO A 1 118 ? 0.923 -1.443 13.193 1.00 88.94 118 PRO A C 1
ATOM 946 O O . PRO A 1 118 ? 0.561 -0.281 13.341 1.00 88.94 118 PRO A O 1
ATOM 949 N N . GLY A 1 119 ? 2.209 -1.776 13.270 1.00 89.12 119 GLY A N 1
ATOM 950 C CA . GLY A 1 119 ? 3.249 -0.756 13.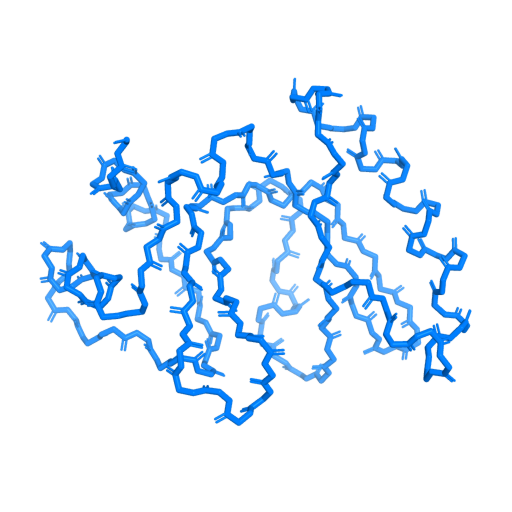364 1.00 89.12 119 GLY A CA 1
ATOM 951 C C . GLY A 1 119 ? 3.381 0.012 12.047 1.00 89.12 119 GLY A C 1
ATOM 952 O O . GLY A 1 119 ? 3.263 -0.575 10.975 1.00 89.12 119 GLY A O 1
ATOM 953 N N . ILE A 1 120 ? 3.737 1.294 12.120 1.00 87.38 120 ILE A N 1
ATOM 954 C CA . ILE A 1 120 ? 3.905 2.192 10.957 1.00 87.38 120 ILE A CA 1
ATOM 955 C C . ILE A 1 120 ? 4.907 1.689 9.898 1.00 87.38 120 ILE A C 1
ATOM 957 O O . ILE A 1 120 ? 4.857 2.093 8.743 1.00 87.38 120 ILE A O 1
ATOM 961 N N . LYS A 1 121 ? 5.846 0.820 10.295 1.00 83.81 121 LYS A N 1
ATOM 962 C CA . LYS A 1 121 ? 6.856 0.200 9.415 1.00 83.81 121 LYS A CA 1
ATOM 963 C C . LYS A 1 121 ? 6.561 -1.269 9.104 1.00 83.81 121 LYS A C 1
ATOM 965 O O . LYS A 1 121 ? 7.392 -1.935 8.499 1.00 83.81 121 LYS A O 1
ATOM 970 N N . SER A 1 122 ? 5.452 -1.801 9.609 1.00 84.12 122 SER A N 1
ATOM 971 C CA . SER A 1 122 ? 5.119 -3.214 9.462 1.00 84.12 122 SER A CA 1
ATOM 972 C C . SER A 1 122 ? 4.223 -3.433 8.257 1.00 84.12 122 SER A C 1
ATOM 974 O O . SER A 1 122 ? 3.383 -2.595 7.944 1.00 84.12 122 SER A O 1
ATOM 976 N N . THR A 1 123 ? 4.378 -4.589 7.627 1.00 86.12 123 THR A N 1
ATOM 977 C CA . THR A 1 123 ? 3.436 -5.086 6.629 1.00 86.12 123 THR A CA 1
ATOM 978 C C . THR A 1 123 ? 2.613 -6.197 7.263 1.00 86.12 123 THR A C 1
ATOM 980 O O . THR A 1 123 ? 3.165 -7.059 7.953 1.00 86.12 123 THR A O 1
ATOM 983 N N . ARG A 1 124 ? 1.293 -6.157 7.080 1.00 86.25 124 ARG A N 1
ATOM 984 C CA . ARG A 1 124 ? 0.352 -7.128 7.641 1.00 86.25 124 ARG A CA 1
ATOM 985 C C . ARG A 1 124 ? -0.726 -7.436 6.617 1.00 86.25 124 ARG A C 1
ATOM 987 O O . ARG A 1 124 ? -1.195 -6.530 5.940 1.00 86.25 124 ARG A O 1
ATOM 994 N N . GLU A 1 125 ? -1.113 -8.700 6.558 1.00 87.94 125 GLU A N 1
ATOM 995 C CA . GLU A 1 125 ? -2.354 -9.102 5.906 1.00 87.94 125 GLU A CA 1
ATOM 996 C C . GLU A 1 125 ? -3.520 -8.721 6.818 1.00 87.94 125 GLU A C 1
ATOM 998 O O . GLU A 1 125 ? -3.455 -8.902 8.040 1.00 87.94 125 GLU A O 1
ATOM 1003 N N . ILE A 1 126 ? -4.550 -8.133 6.220 1.00 87.81 126 ILE A N 1
ATOM 1004 C CA . ILE A 1 126 ? -5.764 -7.694 6.900 1.00 87.81 126 ILE A CA 1
ATOM 1005 C C . ILE A 1 126 ? -6.890 -8.605 6.396 1.00 87.81 126 ILE A C 1
ATOM 1007 O O . ILE A 1 126 ? -7.020 -8.743 5.179 1.00 87.81 126 ILE A O 1
ATOM 1011 N N . PRO A 1 127 ? -7.684 -9.233 7.283 1.00 87.88 127 PRO A N 1
ATOM 1012 C CA . PRO A 1 127 ? -8.868 -9.982 6.871 1.00 87.88 127 PRO A CA 1
ATOM 1013 C C . PRO A 1 127 ? -9.801 -9.118 6.019 1.00 87.88 127 PRO A C 1
ATOM 1015 O O . PRO A 1 127 ? -9.952 -7.926 6.297 1.00 87.88 127 PRO A O 1
ATOM 1018 N N . VAL A 1 128 ? -10.427 -9.714 5.004 1.00 85.38 128 VAL A N 1
ATOM 1019 C CA . VAL A 1 128 ? -11.262 -8.990 4.029 1.00 85.38 128 VAL A CA 1
ATOM 1020 C C . VAL A 1 128 ? -12.378 -8.220 4.731 1.00 85.38 128 VAL A C 1
ATOM 1022 O O . VAL A 1 128 ? -12.566 -7.036 4.468 1.00 85.38 128 VAL A O 1
ATOM 1025 N N . GLU A 1 129 ? -13.031 -8.840 5.711 1.00 87.25 129 GLU A N 1
ATOM 1026 C CA . GLU A 1 129 ? -14.137 -8.241 6.461 1.00 87.25 129 GLU A CA 1
ATOM 1027 C C . GLU A 1 129 ? -13.687 -6.984 7.214 1.00 87.25 129 GLU A C 1
ATOM 1029 O O . GLU A 1 129 ? -14.387 -5.974 7.259 1.00 87.25 129 GLU A O 1
ATOM 1034 N N . LEU A 1 130 ? -12.482 -7.017 7.787 1.00 89.00 130 LEU A N 1
ATOM 1035 C CA . LEU A 1 130 ? -11.915 -5.859 8.467 1.00 89.00 130 LEU A CA 1
ATOM 1036 C C . LEU A 1 130 ? -11.537 -4.759 7.468 1.00 89.00 130 LEU A C 1
ATOM 1038 O O . LEU A 1 130 ? -11.717 -3.572 7.740 1.00 89.00 130 LEU A O 1
ATOM 1042 N N . LEU A 1 131 ? -11.008 -5.134 6.310 1.00 88.31 131 LEU A N 1
ATOM 1043 C CA . LEU A 1 131 ? -10.647 -4.176 5.275 1.00 88.31 131 LEU A CA 1
ATOM 1044 C C . LEU A 1 131 ? -11.878 -3.435 4.735 1.00 88.31 131 LEU A C 1
ATOM 1046 O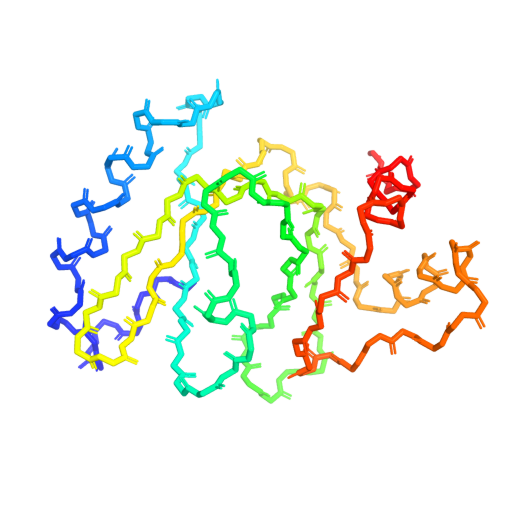 O . LEU A 1 131 ? -11.832 -2.215 4.571 1.00 88.31 131 LEU A O 1
ATOM 1050 N N . GLU A 1 132 ? -12.992 -4.141 4.548 1.00 87.50 132 GLU A N 1
ATOM 1051 C CA . GLU A 1 132 ? -14.283 -3.552 4.183 1.00 87.50 132 GLU A CA 1
ATOM 1052 C C . GLU A 1 132 ? -14.813 -2.610 5.267 1.00 87.50 132 GLU A C 1
ATOM 1054 O O . GLU A 1 132 ? -15.235 -1.493 4.967 1.00 87.50 132 GLU A O 1
ATOM 1059 N N . GLN A 1 133 ? -14.739 -3.009 6.539 1.00 90.12 133 GLN A N 1
ATOM 1060 C CA . GLN A 1 133 ? -15.144 -2.143 7.647 1.00 90.12 133 GLN A CA 1
ATOM 1061 C C . GLN A 1 133 ? -14.292 -0.871 7.727 1.00 90.12 133 GLN A C 1
ATOM 1063 O O . GLN A 1 133 ? -14.833 0.219 7.914 1.00 90.12 133 GLN A O 1
ATOM 1068 N N . LEU A 1 134 ? -12.971 -0.988 7.544 1.00 90.62 134 LEU A N 1
ATOM 1069 C CA . LEU A 1 134 ? -12.074 0.166 7.475 1.00 90.62 134 LEU A CA 1
ATOM 1070 C C . LEU A 1 134 ? -12.447 1.077 6.305 1.00 90.62 134 LEU A C 1
ATOM 1072 O O . LEU A 1 134 ? -12.512 2.288 6.497 1.00 90.62 134 LEU A O 1
ATOM 1076 N N . ARG A 1 135 ? -12.733 0.509 5.126 1.00 87.75 135 ARG A N 1
ATOM 1077 C CA . ARG A 1 135 ? -13.166 1.261 3.940 1.00 87.75 135 ARG A CA 1
ATOM 1078 C C . ARG A 1 135 ? -14.464 2.028 4.197 1.00 87.75 135 ARG A C 1
ATOM 1080 O O . ARG A 1 135 ? -14.548 3.200 3.855 1.00 87.75 135 ARG A O 1
ATOM 1087 N N . MET A 1 136 ? -15.458 1.398 4.826 1.00 88.62 136 MET A N 1
ATOM 1088 C CA . MET A 1 136 ? -16.741 2.039 5.146 1.00 88.62 136 MET A CA 1
ATOM 1089 C C . MET A 1 136 ? -16.620 3.133 6.211 1.00 88.62 136 MET A C 1
ATOM 1091 O O . MET A 1 136 ? -17.360 4.113 6.173 1.00 88.62 136 MET A O 1
ATOM 1095 N N . ALA A 1 137 ? -15.710 2.958 7.169 1.00 89.94 137 ALA A N 1
ATOM 1096 C CA . ALA A 1 137 ? -15.477 3.908 8.252 1.00 89.94 137 ALA A CA 1
ATOM 1097 C C . ALA A 1 137 ? -14.450 5.001 7.895 1.00 89.94 137 ALA A C 1
ATOM 1099 O O . ALA A 1 137 ? -14.162 5.864 8.732 1.00 89.94 137 ALA A O 1
ATOM 1100 N N . TRP A 1 138 ? -13.880 4.958 6.687 1.00 89.94 138 TRP A N 1
ATOM 1101 C CA . TRP A 1 138 ? -12.927 5.954 6.218 1.00 89.94 138 TRP A CA 1
ATOM 1102 C C . TRP A 1 138 ? -13.619 7.317 6.064 1.00 89.94 138 TRP A C 1
ATOM 1104 O O . TRP A 1 138 ? -14.760 7.366 5.595 1.00 89.94 138 TRP A O 1
ATOM 1114 N N . PRO A 1 139 ? -12.981 8.426 6.477 1.00 84.38 139 PRO A N 1
ATOM 1115 C CA . PRO A 1 139 ? -13.536 9.749 6.227 1.00 84.38 139 PRO A CA 1
ATOM 1116 C C . PRO A 1 139 ? -13.660 10.000 4.720 1.00 84.38 139 PRO A C 1
ATOM 1118 O O . PRO A 1 139 ? -12.750 9.666 3.961 1.00 84.38 139 PRO A O 1
ATOM 1121 N N . LYS A 1 140 ? -14.813 10.550 4.335 1.00 75.62 140 LYS A N 1
ATOM 1122 C CA . LYS A 1 140 ? -15.140 11.002 2.982 1.00 75.62 140 LYS A CA 1
ATOM 1123 C C . LYS A 1 140 ? -14.857 12.487 2.851 1.00 75.62 140 LYS A C 1
ATOM 1125 O O . LYS A 1 140 ? -15.081 13.191 3.866 1.00 75.62 140 LYS A O 1
#

Sequence (140 aa):
MPLDGDKHADEEPVVESERAKAGEETEFSDSEPGYMRFTGTSSFRRSAKPGDLIVAVWRPNAKASRAHVFAPEPLVRRKDKNGVTHLFVEAYADREDTRISWTEFSRLWRRTTSGRPPGIKSTREIPVELLEQLRMAWPK

Secondary structure (DSSP, 8-state):
----TTT-TTTHHHHHHHHHHHHHH-S-TTSPPEEEEEES--HHHHH--TT-EE--EE-SSTT-S--EE---EEEEEEEEETTEEEEEE---TTTTTS-EEHHHHHHHHHHH-SSPPPPTT------HHHHHHHHHTS--

Foldseek 3Di:
DPPPCVPPVVCVVVCVVVQVVLCVQDPDNPDRWDKDKDADDDPCLVPDD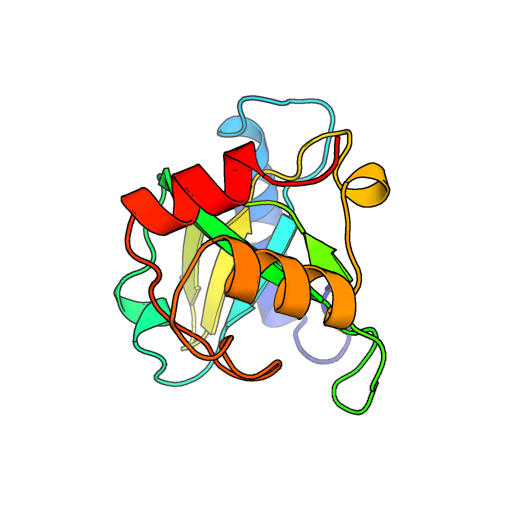FQDWDWDWDDPDPPGPKIKIWQTWTFHDWDDDPRMIMTTTDQDPCRVVQIDTPVVVQVLLVVLDVDGDDDSPDDDDDPPVSSVSSNVSGDD

Radius of gyration: 15.16 Å; chains: 1; bounding box: 37×28×39 Å

Organism: Sorangium cellulosum (NCBI:txid56)

pLDDT: mean 83.26, std 10.45, range [40.62, 94.62]